Protein AF-A0A350AID3-F1 (afdb_monomer_lite)

Foldseek 3Di:
DPPDDDDDQWDWAADPVDDPPPGTHQIARNVVRDGDDPVDDDDDDDDDDPDPPDDDDD

Secondary structure (DSSP, 8-state):
---PPP-SSEEEEE-TTSPTTS-EEEEEETTTTEEPPTTS------SS--STTPPPP-

Structure (mmCIF, N/CA/C/O backbone):
data_AF-A0A350AID3-F1
#
_entry.id   AF-A0A350AID3-F1
#
loop_
_atom_site.group_PDB
_atom_site.id
_atom_site.type_symbol
_atom_site.label_atom_id
_atom_site.label_alt_id
_atom_site.label_comp_id
_atom_site.label_asym_id
_atom_site.label_entity_id
_atom_site.label_seq_id
_atom_site.pdbx_PDB_ins_code
_atom_site.Cartn_x
_atom_site.Cartn_y
_atom_site.Cartn_z
_atom_site.occupancy
_atom_site.B_iso_or_equiv
_atom_site.auth_seq_id
_atom_site.auth_comp_id
_atom_site.auth_asym_id
_atom_site.auth_atom_id
_atom_site.pdbx_PDB_model_num
ATOM 1 N N . GLY A 1 1 ? 16.484 -9.767 -8.175 1.00 46.19 1 GLY A N 1
ATOM 2 C CA . GLY A 1 1 ? 15.086 -9.537 -7.766 1.00 46.19 1 GLY A CA 1
ATOM 3 C C . GLY A 1 1 ? 14.926 -9.696 -6.269 1.00 46.19 1 GLY A C 1
ATOM 4 O O . GLY A 1 1 ? 14.333 -10.675 -5.844 1.00 46.19 1 GLY A O 1
ATOM 5 N N . GLY A 1 2 ? 15.469 -8.757 -5.488 1.00 55.78 2 GLY A N 1
ATOM 6 C CA . GLY A 1 2 ? 15.383 -8.759 -4.019 1.00 55.78 2 GLY A CA 1
ATOM 7 C C . GLY A 1 2 ? 14.677 -7.533 -3.429 1.00 55.78 2 GLY A C 1
ATOM 8 O O . GLY A 1 2 ? 14.374 -7.532 -2.245 1.00 55.78 2 GLY A O 1
ATOM 9 N N . ASP A 1 3 ? 14.356 -6.535 -4.253 1.00 73.31 3 ASP A N 1
ATOM 10 C CA . ASP A 1 3 ? 13.985 -5.181 -3.818 1.00 73.31 3 ASP A CA 1
ATOM 11 C C . ASP A 1 3 ? 12.466 -4.986 -3.649 1.00 73.31 3 ASP A C 1
ATOM 13 O O . ASP A 1 3 ? 11.895 -3.938 -3.933 1.00 73.31 3 ASP A O 1
ATOM 17 N N . MET A 1 4 ? 11.766 -6.059 -3.270 1.00 74.88 4 MET A N 1
ATOM 18 C CA . MET A 1 4 ? 10.317 -6.032 -3.072 1.00 74.88 4 MET A CA 1
ATOM 19 C C . MET A 1 4 ? 10.001 -5.896 -1.586 1.00 74.88 4 MET A C 1
ATOM 21 O O . MET A 1 4 ? 10.276 -6.806 -0.796 1.00 74.88 4 MET A O 1
ATOM 25 N N . VAL A 1 5 ? 9.348 -4.794 -1.218 1.00 82.69 5 VAL A N 1
ATOM 26 C CA . VAL A 1 5 ? 8.825 -4.580 0.134 1.00 82.69 5 VAL A CA 1
ATOM 27 C C . VAL A 1 5 ? 7.595 -5.462 0.342 1.00 82.69 5 VAL A C 1
ATOM 29 O O . VAL A 1 5 ? 6.588 -5.343 -0.357 1.00 82.69 5 VAL A O 1
ATOM 32 N N . ARG A 1 6 ? 7.670 -6.365 1.321 1.00 88.19 6 ARG A N 1
ATOM 33 C CA . ARG A 1 6 ? 6.501 -7.109 1.806 1.00 88.19 6 ARG A CA 1
ATOM 34 C C . ARG A 1 6 ? 5.790 -6.257 2.845 1.00 88.19 6 ARG A C 1
ATOM 36 O O . ARG A 1 6 ? 6.435 -5.721 3.740 1.00 88.19 6 ARG A O 1
ATOM 43 N N . VAL A 1 7 ? 4.471 -6.157 2.730 1.00 89.50 7 VAL A N 1
ATOM 44 C CA . VAL A 1 7 ? 3.650 -5.322 3.610 1.00 89.50 7 VAL A CA 1
ATOM 45 C C . VAL A 1 7 ? 2.725 -6.204 4.439 1.00 89.50 7 VAL A C 1
ATOM 47 O O . VAL A 1 7 ? 2.098 -7.122 3.915 1.00 89.50 7 VAL A O 1
ATOM 50 N N . GLY A 1 8 ? 2.639 -5.909 5.735 1.00 92.19 8 GLY A N 1
ATOM 51 C CA . GLY A 1 8 ? 1.608 -6.420 6.635 1.00 92.19 8 GLY A CA 1
ATOM 52 C C . GLY A 1 8 ? 0.696 -5.280 7.091 1.00 92.19 8 GLY A C 1
ATOM 53 O O . GLY A 1 8 ? 1.145 -4.147 7.235 1.00 92.19 8 GLY A O 1
ATOM 54 N N . GLY A 1 9 ? -0.591 -5.562 7.304 1.00 94.25 9 GLY A N 1
ATOM 55 C CA . GLY A 1 9 ? -1.563 -4.575 7.798 1.00 94.25 9 GLY A CA 1
ATOM 56 C C . GLY A 1 9 ? -2.192 -3.663 6.735 1.00 94.25 9 GLY A C 1
ATOM 57 O O . GLY A 1 9 ? -3.174 -2.989 7.041 1.00 94.25 9 GLY A O 1
ATOM 58 N N . MET A 1 10 ? -1.708 -3.696 5.489 1.00 96.44 10 MET A N 1
ATOM 59 C CA . MET A 1 10 ? -2.309 -3.004 4.344 1.00 96.44 10 MET A CA 1
ATOM 60 C C . MET A 1 10 ? -2.533 -3.980 3.183 1.00 96.44 10 MET A C 1
ATOM 62 O O . MET A 1 10 ? -1.625 -4.723 2.814 1.00 96.44 10 MET A O 1
ATOM 66 N N . GLY A 1 11 ? -3.737 -3.969 2.616 1.00 96.94 11 GLY A N 1
ATOM 67 C CA . GLY A 1 11 ? -4.068 -4.658 1.369 1.00 96.94 11 GLY A CA 1
ATOM 68 C C . GLY A 1 11 ? -3.919 -3.718 0.178 1.00 96.94 11 GLY A C 1
ATOM 69 O O . GLY A 1 11 ? -4.051 -2.507 0.337 1.00 96.94 11 GLY A O 1
ATOM 70 N N . TYR A 1 12 ? -3.636 -4.268 -1.001 1.00 97.00 12 TYR A N 1
ATOM 71 C CA . TYR A 1 12 ? -3.570 -3.520 -2.255 1.00 97.00 12 TYR A CA 1
ATOM 72 C C . TYR A 1 12 ? -3.820 -4.439 -3.455 1.00 97.00 12 TYR A C 1
ATOM 74 O O . TYR A 1 12 ? -3.612 -5.651 -3.378 1.00 97.00 12 TYR A O 1
ATOM 82 N N . THR A 1 13 ? -4.194 -3.838 -4.581 1.00 97.19 13 THR A N 1
ATOM 83 C CA . THR A 1 13 ? -4.268 -4.491 -5.891 1.00 97.19 13 THR A CA 1
ATOM 84 C C . THR A 1 13 ? -3.037 -4.121 -6.711 1.00 97.19 13 THR A C 1
ATOM 86 O O . THR A 1 13 ? -2.679 -2.944 -6.794 1.00 97.19 13 THR 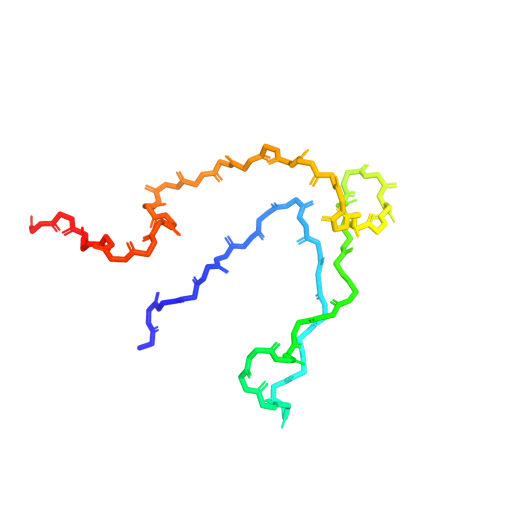A O 1
ATOM 89 N N . ILE A 1 14 ? -2.393 -5.112 -7.336 1.00 96.25 14 ILE A N 1
ATOM 90 C CA . ILE A 1 14 ? -1.258 -4.910 -8.244 1.00 96.25 14 ILE A CA 1
ATOM 91 C C . ILE A 1 14 ? -1.606 -5.327 -9.674 1.00 96.25 14 ILE A C 1
ATOM 93 O O . ILE A 1 14 ? -1.889 -6.491 -9.944 1.00 96.25 14 ILE A O 1
ATOM 97 N N . ASP A 1 15 ? -1.526 -4.374 -10.599 1.00 97.31 15 ASP A N 1
ATOM 98 C CA . ASP A 1 15 ? -1.605 -4.615 -12.039 1.00 97.31 15 ASP A CA 1
ATOM 99 C C . ASP A 1 15 ? -0.201 -4.538 -12.648 1.00 97.31 15 ASP A C 1
ATOM 101 O O . ASP A 1 15 ? 0.360 -3.460 -12.859 1.00 97.31 15 ASP A O 1
ATOM 105 N N . VAL A 1 16 ? 0.388 -5.702 -12.920 1.00 95.56 16 VAL A N 1
ATOM 106 C CA . VAL A 1 16 ? 1.757 -5.814 -13.445 1.00 95.56 16 VAL A CA 1
ATOM 107 C C . VAL A 1 16 ? 1.888 -5.400 -14.912 1.00 95.56 16 VAL A C 1
ATOM 109 O O . VAL A 1 16 ? 3.009 -5.193 -15.376 1.00 95.56 16 VAL A O 1
ATOM 112 N N . THR A 1 17 ? 0.773 -5.249 -15.632 1.00 97.94 17 THR A N 1
ATOM 113 C CA . THR A 1 17 ? 0.774 -4.815 -17.037 1.00 97.94 17 THR A CA 1
ATOM 114 C C . THR A 1 17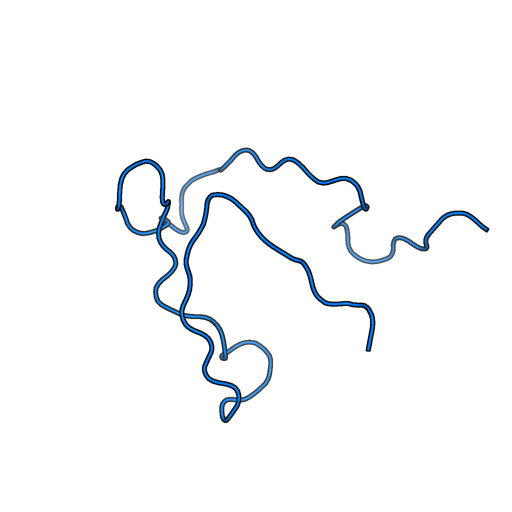 ? 0.952 -3.302 -17.172 1.00 97.94 17 THR A C 1
ATOM 116 O O . THR A 1 17 ? 1.374 -2.819 -18.223 1.00 97.94 17 THR A O 1
ATOM 119 N N . LYS A 1 18 ? 0.693 -2.543 -16.097 1.00 97.50 18 LYS A N 1
ATOM 120 C CA . LYS A 1 18 ? 0.853 -1.087 -16.077 1.00 97.50 18 LYS A CA 1
ATOM 121 C C . LYS A 1 18 ? 2.319 -0.645 -15.962 1.00 97.50 18 LYS A C 1
ATOM 123 O O . LYS A 1 18 ? 3.158 -1.374 -15.406 1.00 97.50 18 LYS A O 1
ATOM 128 N N . PRO A 1 19 ? 2.638 0.579 -16.434 1.00 97.06 19 PRO A N 1
ATOM 129 C CA . PRO A 1 19 ? 3.947 1.189 -16.235 1.00 97.06 19 PRO A CA 1
ATOM 130 C C . PRO A 1 19 ? 4.353 1.256 -14.758 1.00 97.06 19 PRO A C 1
ATOM 132 O O . PRO A 1 19 ? 3.512 1.304 -13.854 1.00 97.06 19 PRO A O 1
ATOM 135 N N . MET A 1 20 ? 5.665 1.280 -14.511 1.00 93.50 20 MET A N 1
ATOM 136 C CA . MET A 1 20 ? 6.209 1.526 -13.173 1.00 93.50 20 MET A CA 1
ATOM 137 C C . MET A 1 20 ? 5.678 2.855 -12.620 1.00 93.50 20 MET A C 1
ATOM 139 O O . MET A 1 20 ? 5.508 3.817 -13.362 1.00 93.50 20 MET A O 1
ATOM 143 N N . GLY A 1 21 ? 5.377 2.885 -11.321 1.00 92.50 21 GLY A N 1
ATOM 144 C CA . GLY A 1 21 ? 4.714 4.024 -10.675 1.00 92.50 21 GLY A CA 1
ATOM 145 C C . GLY A 1 21 ? 3.183 4.029 -10.785 1.00 92.50 21 GLY A C 1
ATOM 146 O O . GLY A 1 21 ? 2.541 4.839 -10.129 1.00 92.50 21 GLY A O 1
ATOM 147 N N . SER A 1 22 ? 2.569 3.116 -11.550 1.00 96.38 22 SER A N 1
ATOM 148 C CA . SER A 1 22 ? 1.101 3.068 -11.725 1.00 96.38 22 SER A CA 1
ATOM 149 C C . SER A 1 22 ? 0.481 1.684 -11.501 1.00 96.38 22 SER A C 1
ATOM 151 O O . SER A 1 22 ? -0.654 1.437 -11.905 1.00 96.38 22 SER A O 1
ATOM 153 N N . ARG A 1 23 ? 1.222 0.763 -10.876 1.00 96.88 23 ARG A N 1
ATOM 154 C CA . ARG A 1 23 ? 0.794 -0.636 -10.692 1.00 96.88 23 ARG A CA 1
ATOM 155 C C . ARG A 1 23 ? -0.081 -0.867 -9.463 1.00 96.88 23 ARG A C 1
ATOM 157 O O . ARG A 1 23 ? -0.862 -1.809 -9.471 1.00 96.88 23 ARG A O 1
ATOM 164 N N . ILE A 1 24 ? 0.070 -0.059 -8.412 1.00 95.88 24 ILE A N 1
ATOM 165 C CA . ILE A 1 24 ? -0.590 -0.274 -7.116 1.00 95.88 24 ILE A CA 1
ATOM 166 C C . ILE A 1 24 ? -1.863 0.570 -7.020 1.00 95.88 24 ILE A C 1
ATOM 168 O O . ILE A 1 24 ? -1.832 1.773 -7.265 1.00 95.88 24 ILE A O 1
ATOM 172 N N . THR A 1 25 ? -2.976 -0.064 -6.655 1.00 96.25 25 THR A N 1
ATOM 173 C CA . THR A 1 25 ? -4.298 0.563 -6.478 1.00 96.25 25 THR A CA 1
ATOM 174 C C . THR A 1 25 ? -5.035 -0.052 -5.284 1.00 96.25 25 THR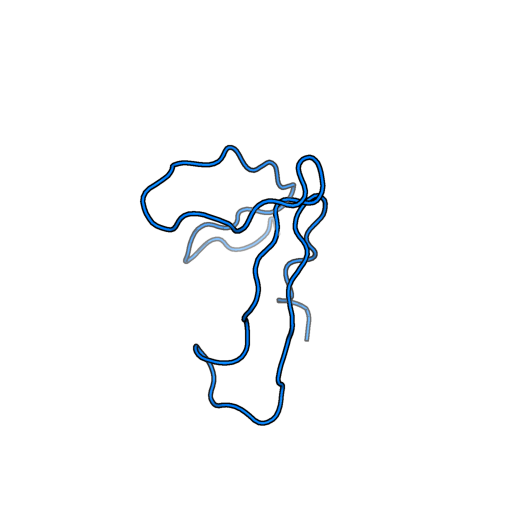 A C 1
ATOM 176 O O . THR A 1 25 ? -4.540 -1.003 -4.681 1.00 96.25 25 THR A O 1
ATOM 179 N N . ASP A 1 26 ? -6.191 0.513 -4.916 1.00 95.94 26 ASP A N 1
ATOM 180 C CA . ASP A 1 26 ? -7.081 0.007 -3.856 1.00 95.94 26 ASP A CA 1
ATOM 181 C C . ASP A 1 26 ? -6.371 -0.307 -2.531 1.00 95.94 26 ASP A C 1
ATOM 183 O O . ASP A 1 26 ? -6.509 -1.387 -1.961 1.00 95.94 26 ASP A O 1
ATOM 187 N N . MET A 1 27 ? -5.586 0.652 -2.034 1.00 97.44 27 MET A N 1
ATOM 188 C CA . MET A 1 27 ? -4.895 0.499 -0.755 1.00 97.44 27 MET A CA 1
ATOM 189 C C . MET A 1 27 ? -5.891 0.568 0.410 1.00 97.44 27 MET A C 1
ATOM 191 O O . MET A 1 27 ? -6.557 1.589 0.601 1.00 97.44 27 MET A O 1
ATOM 195 N N . ILE A 1 28 ? -5.970 -0.508 1.195 1.00 97.88 28 ILE A N 1
ATOM 196 C CA . ILE A 1 28 ? -6.902 -0.678 2.319 1.00 97.88 28 ILE A CA 1
ATOM 197 C C . ILE A 1 28 ? -6.128 -0.912 3.614 1.00 97.88 28 ILE A C 1
ATOM 199 O O . ILE A 1 28 ? -5.283 -1.806 3.682 1.00 97.88 28 ILE A O 1
ATOM 203 N N . LEU A 1 29 ? -6.466 -0.174 4.672 1.00 97.06 29 LEU A N 1
ATOM 204 C CA . LEU A 1 29 ? -6.000 -0.472 6.022 1.00 97.06 29 LEU A CA 1
ATOM 205 C C . LEU A 1 29 ? -6.770 -1.682 6.559 1.00 97.06 29 LEU A C 1
ATOM 207 O O . LEU A 1 29 ? -7.934 -1.576 6.936 1.00 97.06 29 LEU A O 1
ATOM 211 N N . LEU A 1 30 ? -6.120 -2.843 6.633 1.00 96.44 30 LEU A N 1
ATOM 212 C CA . LEU A 1 30 ? -6.805 -4.112 6.918 1.00 96.44 30 LEU A CA 1
ATOM 213 C C . LEU A 1 30 ? -7.461 -4.153 8.301 1.00 96.44 30 LEU A C 1
ATOM 215 O O . LEU A 1 30 ? -8.445 -4.859 8.490 1.00 96.44 30 LEU A O 1
ATOM 219 N N . LYS A 1 31 ? -6.939 -3.385 9.265 1.00 94.81 31 LYS A N 1
ATOM 220 C CA . LYS A 1 31 ? -7.504 -3.311 10.619 1.00 94.81 31 LYS A CA 1
ATOM 221 C C . LYS A 1 31 ? -8.922 -2.731 10.632 1.00 94.81 31 LYS A C 1
ATOM 223 O O . LYS A 1 31 ? -9.722 -3.136 11.469 1.00 94.81 31 LYS A O 1
ATOM 228 N N . THR A 1 32 ? -9.204 -1.762 9.762 1.00 96.31 32 THR A N 1
ATOM 229 C CA . THR A 1 32 ? -10.478 -1.022 9.750 1.00 96.31 32 THR A CA 1
ATOM 230 C C . THR A 1 32 ? -11.310 -1.291 8.499 1.00 96.31 32 THR A C 1
ATOM 232 O O . THR A 1 32 ? -12.511 -1.055 8.512 1.00 96.31 32 THR A O 1
ATOM 235 N N . GLY A 1 33 ? -10.695 -1.788 7.424 1.00 96.69 33 GLY A N 1
ATOM 236 C CA . GLY A 1 33 ? -11.328 -1.936 6.112 1.00 96.69 33 GLY A CA 1
ATOM 237 C C . GLY A 1 33 ? -11.439 -0.623 5.330 1.00 96.69 33 GLY A C 1
ATOM 238 O O . GLY A 1 33 ? -11.979 -0.613 4.226 1.00 96.69 33 GLY A O 1
ATOM 239 N N . GLU A 1 34 ? -10.926 0.483 5.868 1.00 97.06 34 GLU A N 1
ATOM 240 C CA . GLU A 1 34 ? -10.987 1.791 5.220 1.00 97.06 34 GLU A CA 1
ATOM 241 C C . GLU A 1 34 ? -9.896 1.953 4.158 1.00 97.06 34 GLU A C 1
ATOM 243 O O . GLU A 1 34 ? -8.804 1.387 4.261 1.00 97.06 34 GLU A O 1
ATOM 248 N N . LYS A 1 35 ? -10.172 2.789 3.151 1.00 97.75 35 LYS A N 1
ATOM 249 C CA . LYS A 1 35 ? -9.153 3.212 2.187 1.00 97.75 35 LYS A CA 1
ATOM 250 C C . LYS A 1 35 ? -8.070 4.037 2.876 1.00 97.75 35 LYS A C 1
ATOM 252 O O . LYS A 1 35 ? -8.357 4.836 3.767 1.00 97.75 35 LYS A O 1
ATOM 257 N N . ILE A 1 36 ? -6.834 3.869 2.418 1.00 96.94 36 ILE A N 1
ATOM 258 C CA . ILE A 1 36 ? -5.741 4.768 2.783 1.00 96.94 36 ILE A CA 1
ATOM 259 C C . ILE A 1 36 ? -6.053 6.167 2.248 1.00 96.94 36 ILE A C 1
ATOM 261 O O . ILE A 1 36 ? -6.390 6.341 1.077 1.00 96.94 36 ILE A O 1
ATOM 265 N N . ASP A 1 37 ? -5.939 7.155 3.127 1.00 95.94 37 ASP A N 1
ATOM 266 C CA . ASP A 1 37 ? -6.120 8.564 2.815 1.00 95.94 37 ASP A CA 1
ATOM 267 C C . ASP A 1 37 ? -4.747 9.184 2.517 1.00 95.94 37 ASP A C 1
ATOM 269 O O . ASP A 1 37 ? -3.888 9.201 3.403 1.00 95.94 37 ASP A O 1
ATOM 273 N N . PRO A 1 38 ? -4.511 9.704 1.302 1.00 94.12 38 PRO A N 1
ATOM 274 C CA . PRO A 1 38 ? -3.218 10.274 0.933 1.00 94.12 38 PRO A CA 1
ATOM 275 C C . PRO A 1 38 ? -2.848 11.534 1.733 1.00 94.12 38 PRO A C 1
ATOM 277 O O . PRO A 1 38 ? -1.685 11.926 1.722 1.00 94.12 38 PRO A O 1
ATOM 280 N N . ALA A 1 39 ? -3.801 12.173 2.420 1.00 96.50 39 ALA A N 1
ATOM 281 C CA . ALA A 1 39 ? -3.549 13.349 3.250 1.00 96.50 39 ALA A CA 1
ATOM 282 C C . ALA A 1 39 ? -3.217 13.009 4.716 1.00 96.50 39 ALA A C 1
ATOM 284 O O . ALA A 1 39 ? -2.954 13.917 5.508 1.00 96.50 39 ALA A O 1
ATOM 285 N N . LYS A 1 40 ? -3.240 11.725 5.106 1.00 95.44 40 LYS A N 1
ATOM 286 C CA . LYS A 1 40 ? -2.973 11.288 6.484 1.00 95.44 40 LYS A CA 1
ATOM 287 C C . LYS A 1 40 ? -1.572 10.713 6.648 1.00 95.44 40 LYS A C 1
ATOM 289 O O . LYS A 1 40 ? -1.054 10.009 5.786 1.00 95.44 40 LYS A O 1
ATOM 294 N N . SER A 1 41 ? -1.004 10.944 7.828 1.00 94.94 41 SER A N 1
ATOM 295 C CA . SER A 1 41 ? 0.228 10.288 8.260 1.00 94.94 41 SER A CA 1
ATOM 296 C C . SER A 1 41 ? -0.084 8.948 8.918 1.00 94.94 41 SER A C 1
ATOM 298 O O . SER A 1 41 ? -0.922 8.866 9.817 1.00 94.94 41 SER A O 1
ATOM 300 N N . TYR A 1 42 ? 0.635 7.908 8.503 1.00 91.88 42 TYR A N 1
ATOM 301 C CA . TYR A 1 42 ? 0.533 6.563 9.061 1.00 91.88 42 TYR A CA 1
ATOM 302 C C . TYR A 1 42 ? 1.860 6.162 9.696 1.00 91.88 42 TYR A C 1
ATOM 304 O O . TYR A 1 42 ? 2.931 6.480 9.182 1.00 91.88 42 TYR A O 1
ATOM 312 N N . VAL A 1 43 ? 1.788 5.440 10.812 1.00 90.38 43 VAL A N 1
ATOM 313 C CA . VAL A 1 43 ? 2.974 4.857 11.442 1.00 90.38 43 VAL A CA 1
ATOM 314 C C . VAL A 1 43 ? 3.275 3.526 10.765 1.00 90.38 43 VAL A C 1
ATOM 316 O O . VAL A 1 43 ? 2.412 2.652 10.700 1.00 90.38 43 VAL A O 1
ATOM 319 N N . VAL A 1 44 ? 4.508 3.373 10.289 1.00 88.75 44 VAL A N 1
ATOM 320 C CA . VAL A 1 44 ? 5.017 2.140 9.684 1.00 88.75 44 VAL A CA 1
ATOM 321 C C . VAL A 1 44 ? 6.191 1.615 10.502 1.00 88.75 44 VAL A C 1
ATOM 323 O O . VAL A 1 44 ? 6.981 2.388 11.038 1.00 88.75 44 VAL A O 1
ATOM 326 N N . ALA A 1 45 ? 6.303 0.295 10.599 1.00 87.38 45 ALA A N 1
ATOM 327 C CA . ALA A 1 45 ? 7.447 -0.377 11.199 1.00 87.38 45 ALA A CA 1
ATOM 328 C C . ALA A 1 45 ? 8.043 -1.335 10.163 1.00 87.38 45 ALA A C 1
ATOM 330 O O . ALA A 1 45 ? 7.309 -2.074 9.506 1.00 87.38 45 ALA A O 1
ATOM 331 N N . GLY A 1 46 ? 9.364 -1.315 10.011 1.00 84.19 46 GLY A N 1
ATOM 332 C CA . GLY A 1 46 ? 10.094 -2.141 9.055 1.00 84.19 46 GLY A CA 1
ATOM 333 C C . GLY A 1 46 ? 11.489 -2.468 9.575 1.00 84.19 46 GLY A C 1
ATOM 334 O O . GLY A 1 46 ? 12.043 -1.721 10.377 1.00 84.19 46 GLY A O 1
ATOM 335 N N . TRP A 1 47 ? 12.025 -3.616 9.158 1.00 70.50 47 TRP A N 1
ATOM 336 C CA . TRP A 1 47 ? 13.336 -4.103 9.606 1.00 70.50 47 TRP A CA 1
ATOM 337 C C . TRP A 1 47 ? 14.491 -3.638 8.707 1.00 70.50 47 TRP A C 1
ATOM 339 O O . TRP A 1 47 ? 15.610 -3.475 9.179 1.00 70.50 47 TRP A O 1
ATOM 349 N N . ALA A 1 48 ? 14.212 -3.380 7.428 1.00 64.44 48 ALA A N 1
ATOM 350 C CA . ALA A 1 48 ? 15.150 -2.751 6.505 1.00 64.44 48 ALA A CA 1
ATOM 351 C C . ALA A 1 48 ? 14.865 -1.248 6.422 1.00 64.44 48 ALA A C 1
ATOM 353 O O . ALA A 1 48 ? 13.709 -0.828 6.536 1.00 64.44 48 ALA A O 1
ATOM 354 N N . SER A 1 49 ? 15.910 -0.447 6.208 1.00 63.75 49 SER A N 1
ATOM 355 C CA . SER A 1 49 ? 15.714 0.962 5.880 1.00 63.75 49 SER A CA 1
ATOM 356 C C . SER A 1 49 ? 14.910 1.064 4.585 1.00 63.75 49 SER A C 1
ATOM 358 O O . SER A 1 49 ? 15.243 0.442 3.582 1.00 63.75 49 SER A O 1
ATOM 360 N N . VAL A 1 50 ? 13.824 1.829 4.637 1.00 63.19 50 VAL A N 1
ATOM 361 C CA . VAL A 1 50 ? 12.957 2.137 3.489 1.00 63.19 50 VAL A CA 1
ATOM 362 C C . VAL A 1 50 ? 13.293 3.497 2.872 1.00 63.19 50 VAL A C 1
ATOM 364 O O . VAL A 1 50 ? 12.593 3.961 1.977 1.00 63.19 50 VAL A O 1
ATOM 367 N N . ASN A 1 51 ? 14.34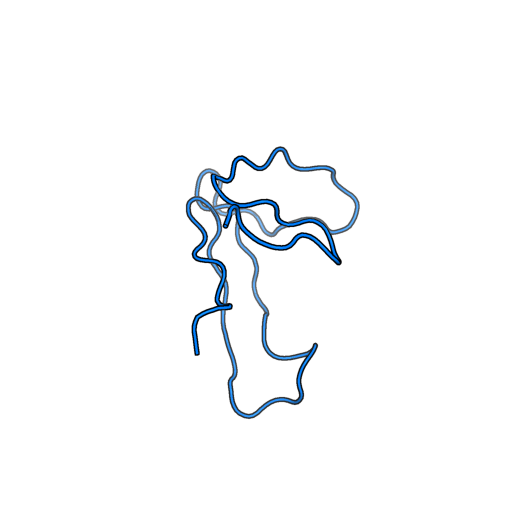2 4.153 3.377 1.00 60.88 51 ASN A N 1
ATOM 368 C CA . ASN A 1 51 ? 14.788 5.449 2.891 1.00 60.88 51 ASN A CA 1
ATOM 369 C C . ASN A 1 51 ? 15.565 5.289 1.583 1.00 60.88 51 ASN A C 1
ATOM 371 O O . ASN A 1 51 ? 16.382 4.379 1.426 1.00 60.88 51 ASN A O 1
ATOM 375 N N . GLU A 1 52 ? 15.346 6.216 0.661 1.00 56.50 52 GLU A N 1
ATOM 376 C CA . GLU A 1 52 ? 16.071 6.269 -0.604 1.00 56.50 52 GLU A CA 1
ATOM 377 C C . GLU A 1 52 ? 17.591 6.373 -0.348 1.00 56.50 52 GLU A C 1
ATOM 379 O O . GLU A 1 52 ? 18.037 7.193 0.455 1.00 56.50 52 GLU A O 1
ATOM 384 N N . GLY A 1 53 ? 18.389 5.502 -0.983 1.00 58.94 53 GLY A N 1
ATOM 385 C CA . GLY A 1 53 ? 19.858 5.514 -0.884 1.00 58.94 53 GLY A CA 1
ATOM 386 C C . GLY A 1 53 ? 20.478 4.768 0.305 1.00 58.94 53 GLY A C 1
ATOM 387 O O . GLY A 1 53 ? 21.647 4.994 0.607 1.00 58.94 53 GLY A O 1
ATOM 388 N N . THR A 1 54 ? 19.740 3.884 0.986 1.00 57.28 54 THR A N 1
ATOM 389 C CA . THR A 1 54 ? 20.332 3.041 2.042 1.00 57.28 54 THR A CA 1
ATOM 390 C C . THR A 1 54 ? 20.831 1.697 1.513 1.00 57.28 54 THR A C 1
ATOM 392 O O . THR A 1 54 ? 20.051 0.876 1.039 1.00 57.28 54 THR A O 1
ATOM 395 N N . GLU A 1 55 ? 22.141 1.463 1.623 1.00 56.97 55 GLU A N 1
ATOM 396 C CA . GLU A 1 55 ? 22.769 0.159 1.385 1.00 56.97 55 GLU A CA 1
ATOM 397 C C . GLU A 1 55 ? 22.706 -0.690 2.667 1.00 56.97 55 GLU A C 1
ATOM 399 O O . GLU A 1 55 ? 22.827 -0.172 3.781 1.00 56.97 55 GLU A O 1
ATOM 404 N N . GLY A 1 56 ? 22.465 -1.996 2.524 1.00 55.31 56 GLY A N 1
ATOM 405 C CA . GLY A 1 56 ? 22.470 -2.925 3.659 1.00 55.31 56 GLY A CA 1
ATOM 406 C C . GLY A 1 56 ? 23.852 -3.008 4.330 1.00 55.31 56 GLY A C 1
ATOM 407 O O . GLY A 1 56 ? 24.848 -2.627 3.718 1.00 55.31 56 GLY A O 1
ATOM 408 N N . PRO A 1 57 ? 23.945 -3.499 5.581 1.00 60.53 57 PRO A N 1
ATOM 409 C CA . PRO A 1 57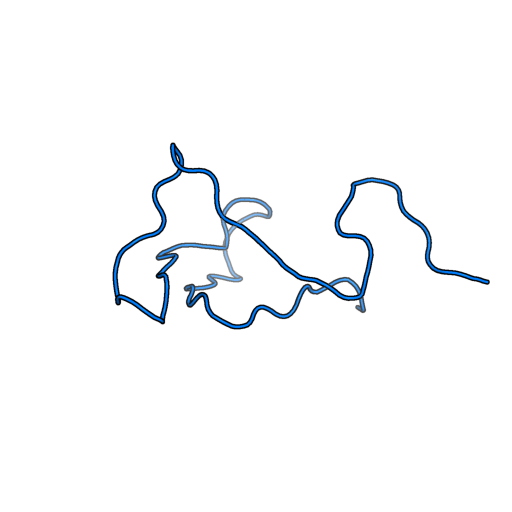 ? 25.242 -3.749 6.212 1.00 60.53 57 PRO A CA 1
ATOM 410 C C . PRO A 1 57 ? 26.085 -4.721 5.364 1.00 60.53 57 PRO A C 1
ATOM 412 O O . PRO A 1 57 ? 25.528 -5.651 4.776 1.00 60.53 57 PRO A O 1
ATOM 415 N N . GLN A 1 58 ? 27.403 -4.480 5.297 1.00 52.69 58 GLN A N 1
ATOM 416 C CA . GLN A 1 58 ? 28.374 -5.383 4.658 1.00 52.69 58 GLN A CA 1
ATOM 417 C C . GLN A 1 58 ? 28.495 -6.716 5.398 1.00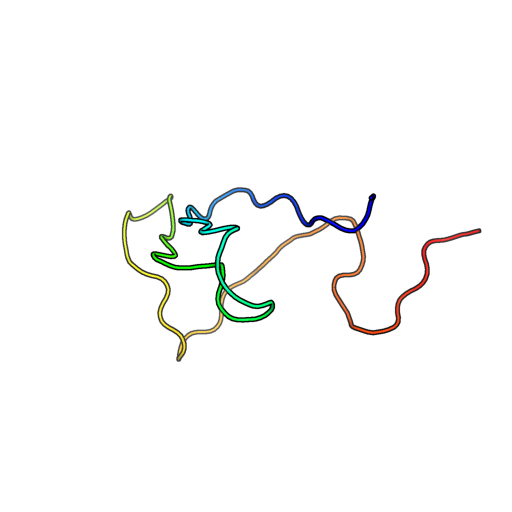 52.69 58 GLN A C 1
ATOM 419 O O . GLN A 1 58 ? 28.505 -6.695 6.651 1.00 52.69 58 GLN A O 1
#

Radius of gyration: 13.59 Å; chains: 1; bounding box: 40×23×28 Å

pLDDT: mean 85.21, std 15.93, range [46.19, 97.94]

Sequence (58 aa):
GGDMVRVGGMGYTIDVTKPMGSRITDMILLKTGEKIDPAKSYVVAGWASVNEGTEGPQ